Protein AF-R0GR02-F1 (afdb_monomer)

Radius of gyration: 16.18 Å; Cα contacts (8 Å, |Δi|>4): 47; chains: 1; bounding box: 31×31×40 Å

Structure (mmCIF, N/CA/C/O backbone):
data_AF-R0GR02-F1
#
_entry.id   AF-R0GR02-F1
#
loop_
_atom_site.group_PDB
_atom_site.id
_atom_site.type_symbol
_atom_site.label_atom_id
_atom_site.label_alt_id
_atom_site.label_comp_id
_atom_site.label_asym_id
_atom_site.label_entity_id
_atom_site.label_seq_id
_atom_site.pdbx_PDB_ins_code
_atom_site.Cartn_x
_atom_site.Cartn_y
_atom_site.Cartn_z
_atom_site.occupancy
_atom_site.B_iso_or_equiv
_atom_site.auth_seq_id
_atom_site.auth_comp_id
_atom_site.auth_asym_id
_atom_site.auth_atom_id
_atom_site.pdbx_PDB_model_num
ATOM 1 N N . MET A 1 1 ? -4.692 13.742 -24.810 1.00 36.34 1 MET A N 1
ATOM 2 C CA . MET A 1 1 ? -4.655 12.320 -25.220 1.00 36.34 1 MET A CA 1
ATOM 3 C C . MET A 1 1 ? -3.569 11.597 -24.434 1.00 36.34 1 MET A C 1
ATOM 5 O O . MET A 1 1 ? -2.392 11.825 -24.682 1.00 36.34 1 MET A O 1
ATOM 9 N N . GLY A 1 2 ? -3.936 10.798 -23.430 1.00 51.72 2 GLY A N 1
ATOM 10 C CA . GLY A 1 2 ? -2.972 9.969 -22.702 1.00 51.72 2 GLY A CA 1
ATOM 11 C C . GLY A 1 2 ? -2.574 8.765 -23.553 1.00 51.72 2 GLY A C 1
ATOM 12 O O . GLY A 1 2 ? -3.439 8.086 -24.099 1.00 51.72 2 GLY A O 1
ATOM 13 N N . ARG A 1 3 ? -1.274 8.499 -23.700 1.00 54.47 3 ARG A N 1
ATOM 14 C CA . ARG A 1 3 ? -0.772 7.321 -24.421 1.00 54.47 3 ARG A CA 1
ATOM 15 C C . ARG A 1 3 ? -1.266 6.052 -23.716 1.00 54.47 3 ARG A C 1
ATOM 17 O O . ARG A 1 3 ? -0.772 5.745 -22.632 1.00 54.47 3 ARG A O 1
ATOM 24 N N . LYS A 1 4 ? -2.199 5.311 -24.328 1.00 50.66 4 LYS A N 1
ATOM 25 C CA . LYS A 1 4 ? -2.611 3.974 -23.871 1.00 50.66 4 LYS A CA 1
ATOM 26 C C . LYS A 1 4 ? -1.399 3.049 -24.014 1.00 50.66 4 LYS A C 1
ATOM 28 O O . LYS A 1 4 ? -1.046 2.641 -25.116 1.00 50.66 4 LYS A O 1
ATOM 33 N N . ARG A 1 5 ? -0.679 2.806 -22.918 1.00 60.72 5 ARG A N 1
ATOM 34 C CA . ARG A 1 5 ? 0.389 1.802 -22.887 1.00 60.72 5 ARG A CA 1
ATOM 35 C C . ARG A 1 5 ? -0.274 0.471 -22.576 1.00 60.72 5 ARG A C 1
ATOM 37 O O . ARG A 1 5 ? -0.773 0.300 -21.470 1.00 60.72 5 ARG A O 1
ATOM 44 N N . SER A 1 6 ? -0.289 -0.431 -23.551 1.00 57.00 6 SER A N 1
ATOM 45 C CA . SER A 1 6 ? -0.547 -1.840 -23.273 1.00 57.00 6 SER A CA 1
ATOM 46 C C . SER A 1 6 ? 0.571 -2.327 -22.351 1.00 57.00 6 SER A C 1
ATOM 48 O O . SER A 1 6 ? 1.748 -2.257 -22.711 1.00 57.00 6 SER A O 1
ATOM 50 N N . LEU A 1 7 ? 0.218 -2.679 -21.118 1.00 63.62 7 LEU A N 1
ATOM 51 C CA . LEU A 1 7 ? 1.122 -3.307 -20.168 1.00 63.62 7 LEU A CA 1
ATOM 52 C C . LEU A 1 7 ? 0.763 -4.784 -20.175 1.00 63.62 7 LEU A C 1
ATOM 54 O O . LEU A 1 7 ? -0.288 -5.159 -19.670 1.00 63.62 7 LEU A O 1
ATOM 58 N N . THR A 1 8 ? 1.622 -5.610 -20.756 1.00 69.81 8 THR A N 1
ATOM 59 C CA . THR A 1 8 ? 1.534 -7.053 -20.548 1.00 69.81 8 THR A CA 1
ATOM 60 C C . THR A 1 8 ? 1.867 -7.322 -19.084 1.00 69.81 8 THR A C 1
ATOM 62 O O . THR A 1 8 ? 2.936 -6.920 -18.616 1.00 69.81 8 THR A O 1
ATOM 65 N N . LEU A 1 9 ? 0.953 -7.961 -18.353 1.00 75.19 9 LEU A N 1
ATOM 66 C CA . LEU A 1 9 ? 1.206 -8.413 -16.990 1.00 75.19 9 LEU A CA 1
ATOM 67 C C . LEU A 1 9 ? 2.040 -9.696 -17.064 1.00 75.19 9 LEU A C 1
ATOM 69 O O . LEU A 1 9 ? 1.527 -10.803 -17.044 1.00 75.19 9 LE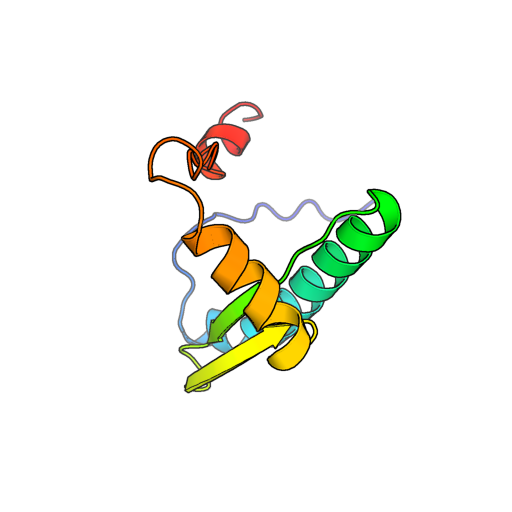U A O 1
ATOM 73 N N . ASN A 1 10 ? 3.346 -9.535 -17.252 1.00 83.19 10 ASN A N 1
ATOM 74 C CA . ASN A 1 10 ? 4.307 -10.628 -17.256 1.00 83.19 10 ASN A CA 1
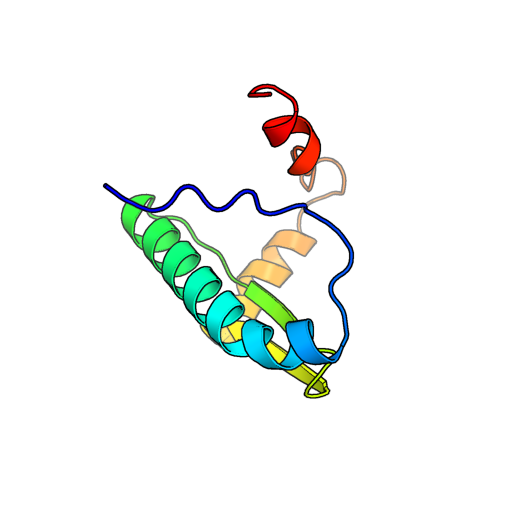ATOM 75 C C . ASN A 1 10 ? 5.394 -10.394 -16.205 1.00 83.19 10 ASN A C 1
ATOM 77 O O . ASN A 1 10 ? 5.559 -9.294 -15.666 1.00 83.19 10 ASN A O 1
ATOM 81 N N . TRP A 1 11 ? 6.155 -11.446 -15.908 1.00 84.50 11 TRP A N 1
ATOM 82 C CA . TRP A 1 11 ? 7.309 -11.323 -15.030 1.00 84.50 11 TRP A CA 1
ATOM 83 C C . TRP A 1 11 ? 8.345 -10.367 -15.640 1.00 84.50 11 TRP A C 1
ATOM 85 O O . TRP A 1 11 ? 8.946 -10.642 -16.680 1.00 84.50 11 TRP A O 1
ATOM 95 N N . ALA A 1 12 ? 8.562 -9.226 -14.984 1.00 86.31 12 ALA A N 1
ATOM 96 C CA . ALA A 1 12 ? 9.492 -8.213 -15.459 1.00 86.31 12 ALA A CA 1
ATOM 97 C C . ALA A 1 12 ? 10.960 -8.619 -15.232 1.00 86.31 12 ALA A C 1
ATOM 99 O O . ALA A 1 12 ? 11.330 -9.223 -14.221 1.00 86.31 12 ALA A O 1
ATOM 100 N N . THR A 1 13 ? 11.838 -8.198 -16.147 1.00 90.25 13 THR A N 1
ATOM 101 C CA . THR A 1 13 ? 13.290 -8.397 -16.009 1.00 90.25 13 THR A CA 1
ATOM 102 C C . THR A 1 13 ? 13.824 -7.718 -14.745 1.00 90.25 13 THR A C 1
ATOM 104 O O . THR A 1 13 ? 13.288 -6.701 -14.304 1.00 90.25 13 THR A O 1
ATOM 107 N N . GLN A 1 14 ? 14.915 -8.233 -14.169 1.00 89.56 14 GLN A N 1
ATOM 108 C CA . GLN A 1 14 ? 15.513 -7.659 -12.954 1.00 89.56 14 GLN A CA 1
ATOM 109 C C . GLN A 1 14 ? 15.828 -6.162 -13.105 1.00 89.56 14 GLN A C 1
ATOM 111 O O . GLN A 1 14 ? 15.459 -5.358 -12.252 1.00 89.56 14 GLN A O 1
ATOM 116 N N . ARG A 1 15 ? 16.418 -5.758 -14.240 1.00 89.31 15 ARG A N 1
ATOM 117 C CA . ARG A 1 15 ? 16.690 -4.346 -14.552 1.00 89.31 15 ARG A CA 1
ATOM 118 C C . ARG A 1 15 ? 15.416 -3.497 -14.528 1.00 89.31 15 ARG A C 1
ATOM 120 O O . ARG A 1 15 ? 15.419 -2.408 -13.959 1.00 89.31 15 ARG A O 1
ATOM 127 N N . ALA A 1 16 ? 14.335 -3.982 -15.142 1.00 89.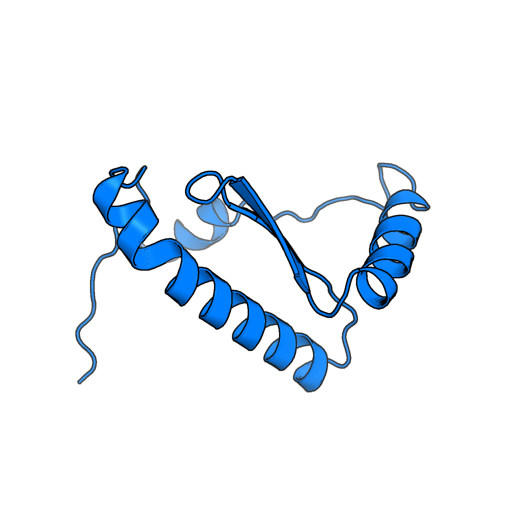31 16 ALA A N 1
ATOM 128 C CA . ALA A 1 16 ? 13.062 -3.272 -15.152 1.00 89.31 16 ALA A CA 1
ATOM 129 C C . ALA A 1 16 ? 12.435 -3.215 -13.751 1.00 89.31 16 ALA A C 1
ATOM 131 O O . ALA A 1 16 ? 11.920 -2.165 -13.373 1.00 89.31 16 ALA A O 1
ATOM 132 N N . ARG A 1 17 ? 12.508 -4.296 -12.964 1.00 89.31 17 ARG A N 1
ATOM 133 C CA . ARG A 1 17 ? 12.006 -4.329 -11.582 1.00 89.31 17 ARG A CA 1
ATOM 134 C C . ARG A 1 17 ? 12.717 -3.290 -10.715 1.00 89.31 17 ARG A C 1
ATOM 136 O O . ARG A 1 17 ? 12.042 -2.397 -10.211 1.00 89.31 17 ARG A O 1
ATOM 143 N N . ARG A 1 18 ? 14.055 -3.291 -10.686 1.00 89.06 18 ARG A N 1
ATOM 144 C CA . ARG A 1 18 ? 14.871 -2.291 -9.960 1.00 89.06 18 ARG A CA 1
ATOM 145 C C . ARG A 1 18 ? 14.528 -0.854 -10.332 1.00 89.06 18 ARG A C 1
ATOM 147 O O . ARG A 1 18 ? 14.364 -0.004 -9.466 1.00 89.06 18 ARG A O 1
ATOM 154 N N . ALA A 1 19 ? 14.386 -0.585 -11.629 1.00 89.44 19 ALA A N 1
ATOM 155 C CA . ALA A 1 19 ? 14.109 0.762 -12.116 1.00 89.44 19 ALA A CA 1
ATOM 156 C C . ALA A 1 19 ? 12.705 1.269 -11.745 1.00 89.44 19 ALA A C 1
ATOM 158 O O . ALA A 1 19 ? 12.489 2.477 -11.692 1.00 89.44 19 ALA A O 1
ATOM 159 N N . ASN A 1 20 ? 11.737 0.371 -11.529 1.00 89.25 20 ASN A N 1
ATOM 160 C CA . ASN A 1 20 ? 10.333 0.747 -11.370 1.00 89.25 20 ASN A CA 1
ATOM 161 C C . ASN A 1 20 ? 9.773 0.529 -9.960 1.00 89.25 20 ASN A C 1
ATOM 163 O O . ASN A 1 20 ? 8.771 1.169 -9.640 1.00 89.25 20 ASN A O 1
ATOM 167 N N . ILE A 1 21 ? 10.355 -0.354 -9.138 1.00 90.25 21 ILE A N 1
ATOM 168 C CA . ILE A 1 21 ? 9.755 -0.783 -7.864 1.00 90.25 21 ILE A CA 1
ATOM 169 C C . ILE A 1 21 ? 9.510 0.399 -6.922 1.00 90.25 21 ILE A C 1
ATOM 171 O O . ILE A 1 21 ? 8.373 0.605 -6.507 1.00 90.25 21 ILE A O 1
ATOM 175 N N . LYS A 1 22 ? 10.504 1.275 -6.732 1.00 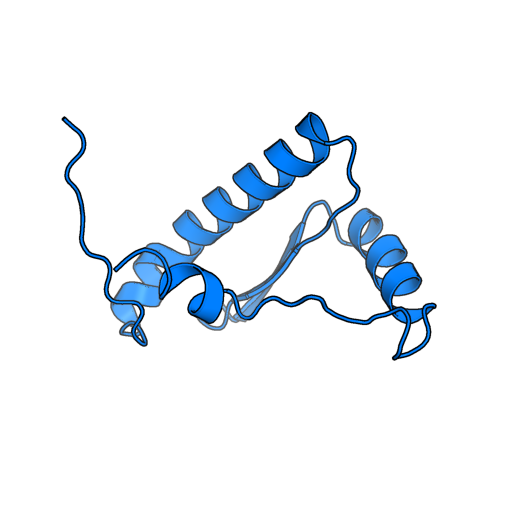90.44 22 LYS A N 1
ATOM 176 C CA . LYS A 1 22 ? 10.406 2.466 -5.866 1.00 90.44 22 LYS A CA 1
ATOM 177 C C . LYS A 1 22 ? 9.269 3.398 -6.297 1.00 90.44 22 LYS A C 1
ATOM 179 O O . LYS A 1 22 ? 8.427 3.793 -5.492 1.00 90.44 22 LYS A O 1
ATOM 184 N N . THR A 1 23 ? 9.178 3.703 -7.594 1.00 92.56 23 THR A N 1
ATOM 185 C CA . THR A 1 23 ? 8.115 4.566 -8.135 1.00 92.56 23 THR A CA 1
ATOM 186 C C . THR A 1 23 ? 6.738 3.905 -8.078 1.00 92.56 23 THR A C 1
ATOM 188 O O . THR A 1 23 ? 5.748 4.584 -7.808 1.00 92.56 23 THR A O 1
ATOM 191 N N . ARG A 1 24 ? 6.639 2.598 -8.350 1.00 92.06 24 ARG A N 1
ATOM 192 C CA . ARG A 1 24 ? 5.365 1.864 -8.296 1.00 92.06 24 ARG A CA 1
ATOM 193 C C . ARG A 1 24 ? 4.861 1.731 -6.865 1.00 92.06 24 ARG A C 1
ATOM 195 O O . ARG A 1 24 ? 3.686 1.991 -6.638 1.00 92.06 24 ARG A O 1
ATOM 202 N N . LEU A 1 25 ? 5.745 1.419 -5.923 1.00 93.38 25 LEU A N 1
ATOM 203 C CA . LEU A 1 25 ? 5.426 1.305 -4.506 1.00 93.38 25 LEU A CA 1
ATOM 204 C C . LEU A 1 25 ? 4.964 2.643 -3.921 1.00 93.38 25 LEU A C 1
ATOM 206 O O . LEU A 1 25 ? 3.910 2.699 -3.301 1.00 93.38 25 LEU A O 1
ATOM 210 N N . SER A 1 26 ? 5.668 3.742 -4.213 1.00 94.25 26 SER A N 1
ATOM 211 C CA . SER A 1 26 ? 5.241 5.086 -3.794 1.00 94.25 26 SER A CA 1
ATOM 212 C C . SER A 1 26 ? 3.850 5.452 -4.333 1.00 94.25 26 SER A C 1
ATOM 214 O O . SER A 1 26 ? 3.011 5.980 -3.603 1.00 94.25 26 SER A O 1
ATOM 216 N N . LYS A 1 27 ? 3.562 5.124 -5.601 1.00 96.31 27 LYS A N 1
ATOM 217 C CA . LYS A 1 27 ? 2.234 5.346 -6.196 1.00 96.31 27 LYS A CA 1
ATOM 218 C C . LYS A 1 27 ? 1.155 4.466 -5.572 1.00 96.31 27 LYS A C 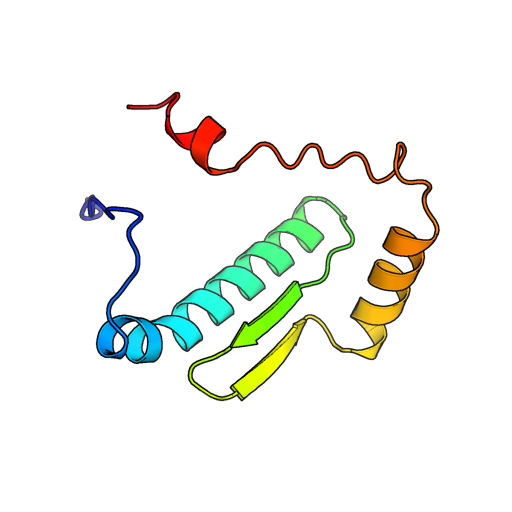1
ATOM 220 O O . LYS A 1 27 ? 0.042 4.950 -5.387 1.00 96.3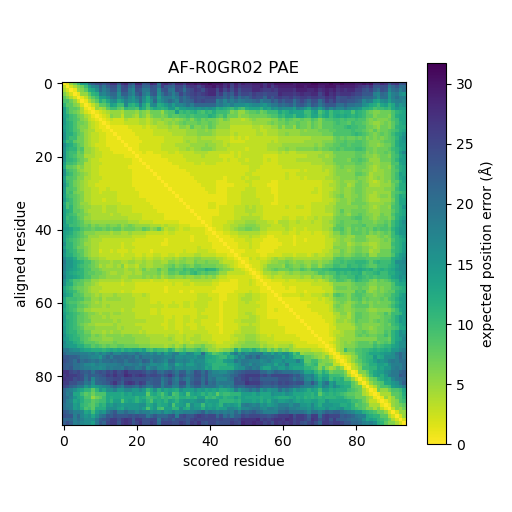1 27 LYS A O 1
ATOM 225 N N . LEU A 1 28 ? 1.478 3.210 -5.268 1.00 95.56 28 LEU A N 1
ATOM 226 C CA . LEU A 1 28 ? 0.569 2.284 -4.602 1.00 95.56 28 LEU A CA 1
ATOM 227 C C . LEU A 1 28 ? 0.209 2.803 -3.208 1.00 95.56 28 LEU A C 1
ATOM 229 O O . LEU A 1 28 ? -0.967 2.995 -2.933 1.00 95.56 28 LEU A O 1
ATOM 233 N N . ILE A 1 29 ? 1.211 3.151 -2.397 1.00 96.56 29 ILE A N 1
ATOM 234 C CA . ILE A 1 29 ? 1.026 3.747 -1.067 1.00 96.56 29 ILE A CA 1
ATOM 235 C C . ILE A 1 29 ? 0.147 4.997 -1.143 1.00 96.56 29 ILE A C 1
ATOM 237 O O . ILE A 1 29 ? -0.812 5.127 -0.388 1.00 96.56 29 ILE A O 1
ATOM 241 N N . LYS A 1 30 ? 0.422 5.899 -2.094 1.00 97.75 30 LYS A N 1
ATOM 242 C CA . LYS A 1 30 ? -0.395 7.102 -2.291 1.00 97.75 30 LYS A CA 1
ATOM 243 C C . LYS A 1 30 ? -1.858 6.759 -2.581 1.00 97.75 30 LYS A C 1
ATOM 245 O O . LYS A 1 30 ? -2.746 7.371 -1.999 1.00 97.75 30 LYS A O 1
ATOM 250 N N . LYS A 1 31 ? -2.111 5.796 -3.470 1.00 96.69 31 LYS A N 1
ATOM 251 C CA . LYS A 1 31 ? -3.472 5.373 -3.823 1.00 96.69 31 LYS A CA 1
ATOM 252 C C . LYS A 1 31 ? -4.187 4.707 -2.654 1.00 96.69 31 LYS A C 1
ATOM 254 O O . LYS A 1 31 ? -5.357 4.991 -2.439 1.00 96.69 31 LYS A O 1
ATOM 259 N N . THR A 1 32 ? -3.487 3.888 -1.878 1.00 96.00 32 THR A N 1
ATOM 260 C CA . THR A 1 32 ? -4.034 3.297 -0.655 1.00 96.00 32 THR A CA 1
ATOM 261 C C . THR A 1 32 ? -4.392 4.373 0.366 1.00 96.00 32 THR A C 1
ATOM 263 O O . THR A 1 32 ? -5.502 4.347 0.878 1.00 96.00 32 THR A O 1
ATOM 266 N N . ASN A 1 33 ? -3.525 5.366 0.585 1.00 96.81 33 ASN A N 1
ATOM 267 C CA . ASN A 1 33 ? -3.821 6.494 1.472 1.00 96.81 33 ASN A CA 1
ATOM 268 C C . ASN A 1 33 ? -5.022 7.331 0.990 1.00 96.81 33 ASN A C 1
ATOM 270 O O . ASN A 1 33 ? -5.858 7.755 1.780 1.00 96.81 33 ASN A O 1
ATOM 274 N N . GLU A 1 34 ? -5.133 7.575 -0.319 1.00 97.50 34 GLU A N 1
ATOM 275 C CA . GLU A 1 34 ? -6.313 8.237 -0.893 1.00 97.50 34 GLU A CA 1
ATOM 276 C C . GLU A 1 34 ? -7.590 7.430 -0.611 1.00 97.50 34 GLU A C 1
ATOM 278 O O . GLU A 1 34 ? -8.594 8.011 -0.212 1.00 97.50 34 GLU A O 1
ATOM 283 N N . LEU A 1 35 ? -7.553 6.103 -0.766 1.00 96.19 35 LEU A N 1
ATOM 284 C CA . LEU A 1 35 ? -8.700 5.235 -0.485 1.00 96.19 35 LEU A CA 1
ATOM 285 C C . LEU A 1 35 ? -9.085 5.226 0.995 1.00 96.19 35 LEU A C 1
ATOM 287 O O . LEU A 1 35 ? -10.271 5.314 1.298 1.00 96.19 35 LEU A O 1
ATOM 291 N N . THR A 1 36 ? -8.118 5.161 1.915 1.00 95.94 36 THR A N 1
ATOM 292 C CA . THR A 1 36 ? -8.416 5.209 3.356 1.00 95.94 36 THR A CA 1
ATOM 293 C C . THR A 1 36 ? -9.104 6.515 3.737 1.00 95.94 36 THR A C 1
ATOM 295 O O . THR A 1 36 ? -10.049 6.494 4.514 1.00 95.94 36 THR A O 1
ATOM 298 N N . ILE A 1 37 ? -8.693 7.637 3.134 1.00 96.00 37 ILE A N 1
ATOM 299 C CA . ILE A 1 37 ? -9.310 8.950 3.369 1.00 96.00 37 ILE A CA 1
ATOM 300 C C . ILE A 1 37 ? -10.707 9.033 2.740 1.00 96.00 37 ILE A C 1
ATOM 302 O O . ILE A 1 37 ? -11.650 9.468 3.390 1.00 96.00 37 ILE A O 1
ATOM 306 N N . LEU A 1 38 ? -10.855 8.644 1.469 1.00 98.00 38 LEU A N 1
ATOM 307 C CA . LEU A 1 38 ? -12.111 8.808 0.726 1.00 98.00 38 LEU A CA 1
ATOM 308 C C . LEU A 1 38 ? -13.219 7.865 1.199 1.00 98.00 38 LEU A C 1
ATOM 310 O O . LEU A 1 38 ? -14.395 8.203 1.083 1.00 98.00 38 LEU A O 1
ATOM 314 N N . CYS A 1 39 ? -12.850 6.682 1.683 1.00 96.31 39 CYS A N 1
ATOM 315 C CA . CYS A 1 39 ? -13.793 5.652 2.104 1.00 96.31 39 CYS A CA 1
ATOM 316 C C . CYS A 1 39 ? -13.904 5.519 3.628 1.00 96.31 39 CYS A C 1
ATOM 318 O O . CYS A 1 39 ? -14.587 4.604 4.078 1.00 96.31 39 CYS A O 1
ATOM 320 N N . ASP A 1 40 ? -13.222 6.376 4.399 1.00 93.88 40 ASP A N 1
ATOM 321 C CA . ASP A 1 40 ? -13.114 6.277 5.865 1.00 93.88 40 ASP A CA 1
ATOM 322 C C . ASP A 1 40 ? -12.716 4.859 6.333 1.00 93.88 40 ASP A C 1
ATOM 324 O O . ASP A 1 40 ? -13.241 4.280 7.284 1.00 93.88 40 ASP A O 1
ATOM 328 N N . GLY A 1 41 ? -11.809 4.244 5.569 1.00 90.19 41 GLY A N 1
ATOM 329 C CA . GLY A 1 41 ? -11.377 2.863 5.747 1.00 90.19 41 GLY A CA 1
ATOM 330 C C . GLY A 1 41 ? -10.044 2.771 6.482 1.00 90.19 41 GLY A C 1
ATOM 331 O O . GLY A 1 41 ? -9.181 3.637 6.345 1.00 90.19 41 GLY A O 1
ATOM 332 N N . ARG A 1 42 ? -9.826 1.669 7.206 1.00 92.06 42 ARG A N 1
ATOM 333 C CA . ARG A 1 42 ? -8.517 1.336 7.789 1.00 92.06 42 ARG A CA 1
ATOM 334 C C . ARG A 1 42 ? -7.798 0.321 6.911 1.00 92.06 42 ARG A C 1
ATOM 336 O O . ARG A 1 42 ? -8.343 -0.743 6.632 1.00 92.06 42 ARG A O 1
ATOM 343 N N . ALA A 1 43 ? -6.578 0.641 6.496 1.00 93.56 43 ALA A N 1
ATOM 344 C CA . ALA A 1 43 ? -5.738 -0.249 5.705 1.00 93.56 43 ALA A CA 1
ATOM 345 C C . ALA A 1 43 ? -4.259 -0.043 6.040 1.00 93.56 43 ALA A C 1
ATOM 347 O O . ALA A 1 43 ? -3.854 1.025 6.493 1.00 93.56 43 ALA A O 1
ATOM 348 N N . CYS A 1 44 ? -3.451 -1.059 5.759 1.00 95.62 44 CYS A N 1
ATOM 349 C CA . CYS A 1 44 ? -1.996 -0.987 5.796 1.00 95.62 44 CYS A CA 1
ATOM 350 C C . CYS A 1 44 ? -1.402 -1.746 4.606 1.00 95.62 44 CYS A C 1
ATOM 352 O O . CYS A 1 44 ? -2.066 -2.583 3.993 1.00 95.62 44 CYS A O 1
ATOM 354 N N . LEU A 1 45 ? -0.140 -1.464 4.289 1.00 95.50 45 LEU A N 1
ATOM 355 C CA . LEU A 1 45 ? 0.626 -2.199 3.283 1.00 95.50 45 LEU A CA 1
ATOM 356 C C . LEU A 1 45 ? 1.910 -2.740 3.901 1.00 95.50 45 LEU A C 1
ATOM 358 O O . LEU A 1 45 ? 2.609 -2.020 4.612 1.00 95.50 45 LEU A O 1
ATOM 362 N N . MET A 1 46 ? 2.238 -3.987 3.566 1.00 94.56 46 MET A N 1
ATOM 363 C CA . MET A 1 46 ? 3.517 -4.625 3.875 1.00 94.56 46 MET A CA 1
ATOM 364 C C . MET A 1 46 ? 4.079 -5.202 2.576 1.00 94.56 46 MET A C 1
ATOM 366 O O . MET A 1 46 ? 3.478 -6.092 1.978 1.00 94.56 46 MET A O 1
ATOM 370 N N . VAL A 1 47 ? 5.205 -4.668 2.107 1.00 92.88 47 VAL A N 1
ATOM 371 C CA . VAL A 1 47 ? 5.823 -5.067 0.837 1.00 92.88 47 VAL A CA 1
ATOM 372 C C . VAL A 1 47 ? 7.268 -5.458 1.085 1.00 92.88 47 VAL A C 1
ATOM 374 O O . VAL A 1 47 ? 8.067 -4.629 1.507 1.00 92.88 47 VAL A O 1
ATOM 377 N N . ASN A 1 48 ? 7.606 -6.714 0.796 1.00 91.62 48 ASN A N 1
ATOM 378 C CA . ASN A 1 48 ? 8.991 -7.167 0.781 1.00 91.62 48 ASN A CA 1
ATOM 379 C C . ASN A 1 48 ? 9.611 -6.880 -0.596 1.00 91.62 48 ASN A C 1
ATOM 381 O O . ASN A 1 48 ? 9.321 -7.576 -1.576 1.00 91.62 48 ASN A O 1
ATOM 385 N N . ASP A 1 49 ? 10.434 -5.838 -0.673 1.00 86.62 49 ASP A N 1
ATOM 386 C CA . ASP A 1 49 ? 11.195 -5.504 -1.868 1.00 86.62 49 ASP A CA 1
ATOM 387 C C . ASP A 1 49 ? 12.428 -6.40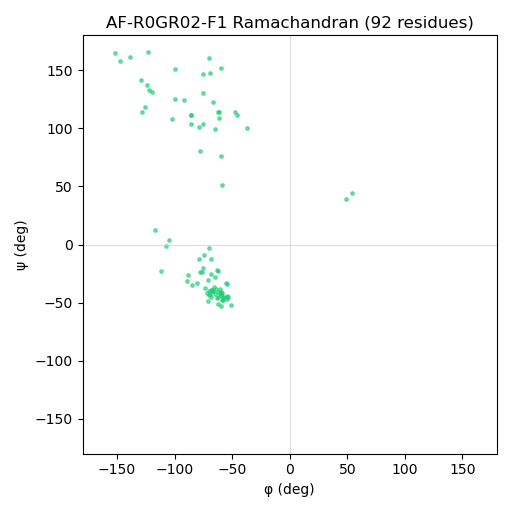6 -1.977 1.00 86.62 49 ASP A C 1
ATOM 389 O O . ASP A 1 49 ? 13.455 -6.177 -1.344 1.00 86.62 49 ASP A O 1
ATOM 393 N N . ARG A 1 50 ? 12.334 -7.421 -2.840 1.00 84.06 50 ARG A N 1
ATOM 394 C CA . ARG A 1 50 ? 13.429 -8.364 -3.110 1.00 84.06 50 ARG A CA 1
ATOM 395 C C . ARG A 1 50 ? 14.622 -7.740 -3.841 1.00 84.06 50 ARG A C 1
ATOM 397 O O . ARG A 1 50 ? 15.645 -8.403 -3.974 1.00 84.06 50 ARG A O 1
ATOM 404 N N . GLU A 1 51 ? 14.492 -6.532 -4.392 1.00 85.81 51 GLU A N 1
ATOM 405 C CA . GLU A 1 51 ? 15.598 -5.876 -5.094 1.00 85.81 51 GLU A CA 1
ATOM 406 C C . GLU A 1 51 ? 16.537 -5.122 -4.152 1.00 85.81 51 GLU A C 1
ATOM 408 O O . GLU A 1 51 ? 17.741 -5.103 -4.412 1.00 85.81 51 GLU A O 1
ATOM 413 N N . ASP A 1 52 ? 15.995 -4.533 -3.085 1.00 82.50 52 ASP A N 1
ATOM 414 C CA . ASP A 1 52 ? 16.746 -3.810 -2.051 1.00 82.50 52 ASP A CA 1
ATOM 415 C C . ASP A 1 52 ? 16.813 -4.591 -0.708 1.00 82.50 52 ASP A C 1
ATOM 417 O O . ASP A 1 52 ? 17.461 -4.123 0.222 1.00 82.50 52 ASP A O 1
ATOM 421 N N . ASP A 1 53 ? 16.187 -5.776 -0.613 1.00 84.94 53 ASP A N 1
ATOM 422 C CA . ASP A 1 53 ? 16.036 -6.606 0.604 1.00 84.94 53 ASP A CA 1
ATOM 423 C C . ASP A 1 53 ? 15.421 -5.827 1.781 1.00 84.94 53 ASP A C 1
ATOM 425 O O . ASP A 1 53 ? 15.891 -5.855 2.919 1.00 84.94 53 ASP A O 1
ATOM 429 N N . GLN A 1 54 ? 14.370 -5.057 1.482 1.00 89.50 54 GLN A N 1
ATOM 430 C CA . GLN A 1 54 ? 13.716 -4.174 2.445 1.00 89.50 54 GLN A CA 1
ATOM 431 C C . GLN A 1 54 ? 12.235 -4.489 2.601 1.00 89.50 54 GLN A C 1
ATOM 433 O O . GLN A 1 54 ? 11.485 -4.569 1.628 1.00 89.50 54 GLN A O 1
ATOM 438 N N . LEU A 1 55 ? 11.792 -4.571 3.856 1.00 92.44 55 LEU A N 1
ATOM 439 C CA . LEU A 1 55 ? 10.377 -4.576 4.193 1.00 92.44 55 LEU A CA 1
ATOM 440 C C . LEU A 1 55 ? 9.876 -3.135 4.307 1.00 92.44 55 LEU A C 1
ATOM 442 O O . LEU A 1 55 ? 10.225 -2.411 5.237 1.00 92.44 55 LEU A O 1
ATOM 446 N N . VAL A 1 56 ? 9.024 -2.732 3.372 1.00 93.81 56 VAL A N 1
ATOM 447 C CA . VAL A 1 56 ? 8.320 -1.453 3.426 1.00 93.81 56 VAL A CA 1
ATOM 448 C C . VAL A 1 56 ? 6.983 -1.655 4.120 1.00 93.81 56 VAL A C 1
ATOM 450 O O . VAL A 1 56 ? 6.173 -2.478 3.691 1.00 93.81 56 VAL A O 1
ATOM 453 N N . VAL A 1 57 ? 6.750 -0.875 5.174 1.00 96.38 57 VAL A N 1
ATOM 454 C CA . VAL A 1 57 ? 5.499 -0.864 5.936 1.00 96.38 57 VAL A CA 1
ATOM 455 C C . VAL A 1 57 ? 4.886 0.529 5.864 1.00 96.38 57 VAL A C 1
ATOM 457 O O . VAL A 1 57 ? 5.575 1.524 6.082 1.00 96.38 57 VAL A O 1
ATOM 460 N N . TRP A 1 58 ? 3.594 0.599 5.552 1.00 96.62 58 TRP A N 1
ATOM 461 C CA . TRP A 1 58 ? 2.802 1.829 5.569 1.00 96.62 58 TRP A CA 1
ATOM 462 C C . TRP A 1 58 ? 1.510 1.604 6.373 1.00 96.62 58 TRP A C 1
ATOM 464 O O . TRP A 1 58 ? 0.916 0.530 6.220 1.00 96.62 58 TRP A O 1
ATOM 474 N N . PRO A 1 59 ? 1.032 2.583 7.169 1.00 94.88 59 PRO A N 1
ATOM 475 C CA . PRO A 1 59 ? 1.591 3.932 7.381 1.00 94.88 59 PRO A CA 1
ATOM 476 C C . PRO A 1 59 ? 2.876 3.954 8.208 1.00 94.88 59 PRO A C 1
ATOM 478 O O . PRO A 1 59 ? 3.847 4.615 7.848 1.00 94.88 59 PRO A O 1
ATOM 481 N N . SER A 1 60 ? 2.896 3.150 9.262 1.00 96.25 60 SER A N 1
ATOM 482 C CA . SER A 1 60 ? 4.037 2.882 10.127 1.00 96.25 60 SER A CA 1
ATOM 483 C C . SER A 1 60 ? 3.875 1.480 10.710 1.00 96.25 60 SER A C 1
ATOM 485 O O . SER A 1 60 ? 2.783 0.908 10.670 1.00 96.25 60 SER A O 1
ATOM 487 N N . THR A 1 61 ? 4.940 0.907 11.269 1.00 95.81 61 THR A N 1
ATOM 488 C CA . THR A 1 61 ? 4.844 -0.403 11.929 1.00 95.81 61 THR A CA 1
ATOM 489 C C . THR A 1 61 ? 3.852 -0.375 13.092 1.00 95.81 61 THR A C 1
ATOM 491 O O . THR A 1 61 ? 3.058 -1.302 13.216 1.00 95.81 61 THR A O 1
ATOM 494 N N . GLN A 1 62 ? 3.841 0.696 13.898 1.00 96.75 62 GLN A N 1
ATOM 495 C CA . GLN A 1 62 ? 2.925 0.806 15.038 1.00 96.75 62 GLN A CA 1
ATOM 496 C C . GLN A 1 62 ? 1.457 0.893 14.607 1.00 96.75 62 GLN A C 1
ATOM 498 O O . GLN A 1 62 ? 0.597 0.333 15.275 1.00 96.75 62 GLN A O 1
ATOM 503 N N . GLU A 1 63 ? 1.163 1.574 13.497 1.00 94.88 63 GLU A N 1
ATOM 504 C CA . GLU A 1 63 ? -0.211 1.706 12.994 1.00 94.88 63 GLU A CA 1
ATOM 505 C C . GLU A 1 63 ? -0.678 0.471 12.216 1.00 94.88 63 GLU A C 1
ATOM 507 O O . GLU A 1 63 ? -1.855 0.118 12.262 1.00 94.88 63 GLU A O 1
ATOM 512 N N . ALA A 1 64 ? 0.233 -0.210 11.516 1.00 96.00 64 ALA A N 1
ATOM 513 C CA . ALA A 1 64 ? -0.086 -1.420 10.764 1.00 96.00 64 ALA A CA 1
ATOM 514 C C . ALA A 1 64 ? -0.309 -2.633 11.679 1.00 96.00 64 ALA A C 1
ATOM 516 O O . ALA A 1 64 ? -1.196 -3.444 11.418 1.00 96.00 64 ALA A O 1
ATOM 517 N N . GLN A 1 65 ? 0.465 -2.753 12.760 1.00 95.75 65 GLN A N 1
ATOM 518 C CA . GLN A 1 65 ? 0.408 -3.890 13.679 1.00 95.75 65 GLN A CA 1
ATOM 519 C C . GLN A 1 65 ? -1.010 -4.222 14.192 1.00 95.75 65 GLN A C 1
ATOM 521 O O . GLN A 1 65 ? -1.425 -5.365 14.001 1.00 95.75 65 GLN A O 1
ATOM 526 N N . PRO A 1 66 ? -1.805 -3.287 14.753 1.00 95.12 66 PRO A N 1
ATOM 527 C CA . PRO A 1 66 ? -3.147 -3.612 15.239 1.00 95.12 66 PRO A CA 1
ATOM 528 C C . PRO A 1 66 ? -4.110 -4.028 14.117 1.00 95.12 66 PRO A C 1
ATOM 530 O O . PRO A 1 66 ? -5.035 -4.799 14.360 1.00 95.12 66 PRO A O 1
ATOM 533 N N . LEU A 1 67 ? -3.913 -3.552 12.880 1.00 93.50 67 LEU A N 1
ATOM 534 C CA . LEU A 1 67 ? -4.723 -3.977 11.730 1.00 93.50 67 LEU A CA 1
ATOM 535 C C . LEU A 1 67 ? -4.416 -5.421 11.340 1.00 93.50 67 LEU A C 1
ATOM 537 O O . LEU A 1 67 ? -5.327 -6.187 11.032 1.00 93.50 67 LEU A O 1
ATOM 541 N N . VAL A 1 68 ? -3.138 -5.790 11.393 1.00 92.44 68 VAL A N 1
ATOM 542 C CA . VAL A 1 68 ? -2.669 -7.152 11.142 1.00 92.44 68 VAL A CA 1
ATOM 543 C C . VAL A 1 68 ? -3.133 -8.097 12.253 1.00 92.44 68 VAL A C 1
ATOM 545 O O . VAL A 1 68 ? -3.663 -9.164 11.963 1.00 92.44 68 VAL A O 1
ATOM 548 N N . GLU A 1 69 ? -3.007 -7.702 13.520 1.00 93.38 69 GLU A N 1
ATOM 549 C CA . GLU A 1 69 ? -3.514 -8.471 14.664 1.00 93.38 69 GLU A CA 1
ATOM 550 C C . GLU A 1 69 ? -5.029 -8.680 14.574 1.00 93.38 69 GLU A C 1
ATOM 552 O O . GLU A 1 69 ? -5.507 -9.797 14.758 1.00 93.38 69 GLU A O 1
ATOM 557 N N . ASN A 1 70 ? -5.778 -7.635 14.212 1.00 90.56 70 ASN A N 1
ATOM 558 C CA . ASN A 1 70 ? -7.214 -7.733 13.978 1.00 90.56 70 ASN A CA 1
ATOM 559 C C . ASN A 1 70 ? -7.544 -8.647 12.787 1.00 90.56 70 ASN A C 1
ATOM 561 O O . ASN A 1 70 ? -8.492 -9.412 12.857 1.00 90.56 70 ASN A O 1
ATOM 565 N N . LEU A 1 71 ? -6.760 -8.629 11.704 1.00 87.00 71 LEU A N 1
ATOM 566 C CA . LEU A 1 71 ? -6.935 -9.584 10.603 1.00 87.00 71 LEU A CA 1
ATOM 567 C C . LEU A 1 71 ? -6.753 -11.036 11.082 1.00 87.00 71 LEU A C 1
ATOM 569 O O . LEU A 1 71 ? -7.518 -11.922 10.701 1.00 87.00 71 LEU A O 1
ATOM 573 N N . TYR A 1 72 ? -5.755 -11.282 11.933 1.00 87.00 72 TYR A N 1
ATOM 574 C CA . TYR A 1 72 ? -5.481 -12.611 12.479 1.00 87.00 72 TYR A CA 1
ATOM 575 C C . TYR A 1 72 ? -6.410 -13.022 13.630 1.00 87.00 72 TYR A C 1
ATOM 577 O O . TYR A 1 72 ? -6.438 -14.205 13.967 1.00 87.00 72 TYR A O 1
ATOM 585 N N . SER A 1 73 ? -7.201 -12.119 14.211 1.00 87.94 73 SER A N 1
ATOM 586 C CA . SER A 1 73 ? -8.197 -12.496 15.221 1.00 87.94 73 SER A CA 1
ATOM 587 C C . SER A 1 73 ? -9.447 -13.146 14.613 1.00 87.94 73 SER A C 1
ATOM 589 O O . SER A 1 73 ? -10.100 -13.937 15.289 1.00 87.94 73 SER A O 1
ATOM 591 N N . PHE A 1 74 ? -9.749 -12.881 13.337 1.00 82.44 74 PHE A N 1
ATOM 592 C CA . PHE A 1 74 ? -10.849 -13.521 12.606 1.00 82.44 74 PHE A CA 1
ATOM 593 C C . PHE A 1 74 ? -10.577 -15.008 12.329 1.00 82.44 74 PHE A C 1
ATOM 595 O O . PHE A 1 74 ? -9.429 -15.406 12.099 1.00 82.44 74 PHE A O 1
ATOM 602 N N . THR A 1 75 ? -11.630 -15.833 12.300 1.00 76.31 75 THR A N 1
ATOM 603 C CA . THR A 1 75 ? -11.549 -17.239 11.862 1.00 76.31 75 THR A CA 1
ATOM 604 C C . THR A 1 75 ? -11.303 -17.340 10.351 1.00 76.31 75 THR A C 1
ATOM 606 O O . THR A 1 75 ? -11.559 -16.395 9.616 1.00 76.31 75 THR A O 1
ATOM 609 N N . GLU A 1 76 ? -10.821 -18.481 9.842 1.00 67.38 76 GLU A N 1
ATOM 610 C CA . GLU A 1 76 ? -10.506 -18.657 8.407 1.00 67.38 76 GLU A CA 1
ATOM 611 C C . GLU A 1 76 ? -11.685 -18.322 7.467 1.00 67.38 76 GLU A C 1
ATOM 613 O O . GLU A 1 76 ? -11.477 -17.741 6.407 1.00 67.38 76 GLU A O 1
ATOM 618 N N . HIS A 1 77 ? -12.919 -18.595 7.902 1.00 62.34 77 HIS A N 1
ATOM 619 C CA . HIS A 1 77 ? -14.153 -18.301 7.163 1.00 62.34 77 HIS A CA 1
ATOM 620 C C . HIS A 1 77 ? -14.571 -16.822 7.238 1.00 62.34 77 HIS A C 1
ATOM 622 O O . HIS A 1 77 ? -15.299 -16.341 6.381 1.00 62.34 77 HIS A O 1
ATOM 628 N N . GLU A 1 78 ? -14.139 -16.086 8.264 1.00 63.91 78 GLU A N 1
ATOM 629 C CA . GLU A 1 78 ? -14.352 -14.634 8.390 1.00 63.91 78 GLU A CA 1
ATOM 630 C C . GLU A 1 78 ? -13.231 -13.838 7.721 1.00 63.91 78 GLU A C 1
ATOM 632 O O . GLU A 1 78 ? -13.440 -12.717 7.263 1.00 63.91 78 GLU A O 1
ATOM 637 N N . ARG A 1 79 ? -12.042 -14.446 7.627 1.00 61.53 79 ARG A N 1
ATOM 638 C CA . ARG A 1 79 ? -10.940 -13.970 6.796 1.00 61.53 79 ARG A CA 1
ATOM 639 C C . ARG A 1 79 ? -11.225 -14.138 5.313 1.00 61.53 79 ARG A C 1
ATOM 641 O O . ARG A 1 79 ? -10.342 -13.717 4.568 1.00 61.53 79 ARG A O 1
ATOM 648 N N . ASP A 1 80 ? -12.370 -14.742 4.927 1.00 55.59 80 ASP A N 1
ATOM 649 C CA . ASP A 1 80 ? -12.768 -15.046 3.547 1.00 55.59 80 ASP A CA 1
ATOM 650 C C . ASP A 1 80 ? -12.297 -13.909 2.661 1.00 55.59 80 ASP A C 1
ATOM 652 O O . ASP A 1 80 ? -12.877 -12.810 2.638 1.00 55.59 80 ASP A O 1
ATOM 656 N N . PRO A 1 81 ? -11.169 -14.129 1.978 1.00 54.66 81 PRO A N 1
ATOM 657 C CA . PRO A 1 81 ? -10.767 -13.187 1.012 1.00 54.66 81 PRO A CA 1
ATOM 658 C C . PRO A 1 81 ? -11.739 -13.506 -0.117 1.00 54.66 81 PRO A C 1
ATOM 660 O O . PRO A 1 81 ? -11.455 -14.317 -0.9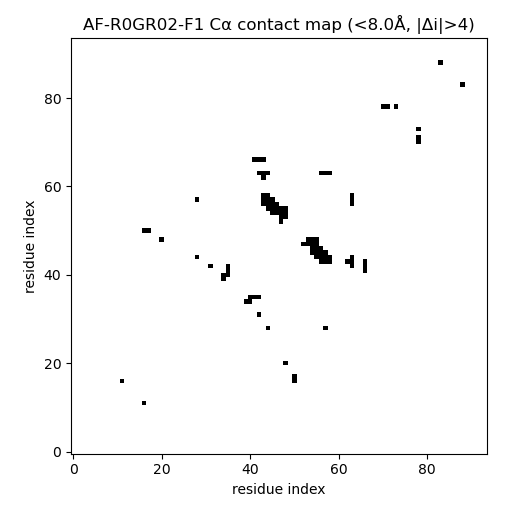96 1.00 54.66 81 PRO A O 1
ATOM 663 N N . LYS A 1 82 ? -12.741 -12.648 -0.262 1.00 51.91 82 LYS A N 1
ATOM 664 C CA . LYS A 1 82 ? -12.954 -12.063 -1.581 1.00 51.91 82 LYS A CA 1
ATOM 665 C C . LYS A 1 82 ? -11.678 -11.311 -2.009 1.00 51.91 82 LYS A C 1
ATOM 667 O O . LYS A 1 82 ? -11.742 -10.166 -2.441 1.00 51.91 82 LYS A O 1
ATOM 672 N N . ALA A 1 83 ? -10.503 -11.947 -1.945 1.00 51.72 83 ALA A N 1
ATOM 673 C CA . ALA A 1 83 ? -9.500 -11.866 -2.973 1.00 51.72 83 ALA A CA 1
ATOM 674 C C . ALA A 1 83 ? -10.209 -12.411 -4.204 1.00 51.72 83 ALA A C 1
ATOM 676 O O . ALA A 1 83 ? -10.041 -13.557 -4.609 1.00 51.72 83 ALA A O 1
ATOM 677 N N . ALA A 1 84 ? -11.067 -11.560 -4.770 1.00 55.66 84 ALA A N 1
ATOM 678 C CA . ALA A 1 84 ? -11.248 -11.549 -6.191 1.00 55.66 84 ALA A CA 1
ATOM 679 C C . ALA A 1 84 ? -9.827 -11.592 -6.726 1.00 55.66 84 ALA A C 1
ATOM 681 O O . ALA A 1 84 ? -9.039 -10.679 -6.456 1.00 55.66 84 ALA A O 1
ATOM 682 N N . ASP A 1 85 ? -9.483 -12.718 -7.340 1.00 65.25 85 ASP A N 1
ATOM 683 C CA . ASP A 1 85 ? -8.264 -12.813 -8.100 1.00 65.25 85 ASP A CA 1
ATOM 684 C C . ASP A 1 85 ? -8.234 -11.558 -8.988 1.00 65.25 85 ASP A C 1
ATOM 686 O O . ASP A 1 85 ? -9.162 -11.332 -9.780 1.00 65.25 85 ASP A O 1
ATOM 690 N N . PRO A 1 86 ? -7.279 -10.639 -8.763 1.00 64.06 86 PRO A N 1
ATOM 691 C CA . PRO A 1 86 ? -7.313 -9.359 -9.443 1.00 64.06 86 PRO A CA 1
ATOM 692 C C . PRO A 1 86 ? -7.180 -9.554 -10.956 1.00 64.06 86 PRO A C 1
ATOM 694 O O . PRO A 1 86 ? -7.623 -8.688 -11.704 1.00 64.06 86 PRO A O 1
ATOM 697 N N . GLU A 1 87 ? -6.631 -10.688 -11.406 1.00 65.19 87 GLU A N 1
ATOM 698 C CA . GLU A 1 87 ? -6.544 -11.075 -12.813 1.00 65.19 87 GLU A CA 1
ATOM 699 C C . GLU A 1 87 ? -7.919 -11.439 -13.404 1.00 65.19 87 GLU A C 1
ATOM 701 O O . GLU A 1 87 ? -8.289 -10.895 -14.446 1.00 65.19 87 GLU A O 1
ATOM 706 N N . SER A 1 88 ? -8.750 -12.196 -12.683 1.00 64.06 88 SER A N 1
ATOM 707 C CA . SER A 1 88 ? -10.141 -12.512 -13.044 1.00 64.06 88 SER A CA 1
ATOM 708 C C . SER A 1 88 ? -10.992 -11.256 -13.288 1.00 64.06 88 SER A C 1
ATOM 710 O O . SER A 1 88 ? -11.848 -11.229 -14.176 1.00 64.06 88 SER A O 1
ATOM 712 N N . SER A 1 89 ? -10.711 -10.164 -12.568 1.00 60.19 89 SER A N 1
ATOM 713 C CA . SER A 1 89 ? -11.392 -8.876 -12.776 1.00 60.19 89 SER A CA 1
ATOM 714 C C . SER A 1 89 ? -10.932 -8.126 -14.038 1.00 60.19 89 SER A C 1
ATOM 716 O O . SER A 1 89 ? -11.649 -7.247 -14.518 1.00 60.19 89 SER A O 1
ATOM 718 N N . ILE A 1 90 ? -9.754 -8.444 -14.587 1.00 65.56 90 ILE A N 1
ATOM 719 C CA . ILE A 1 90 ? -9.211 -7.818 -15.805 1.00 65.56 90 ILE A CA 1
ATOM 720 C C . ILE A 1 90 ? -9.654 -8.568 -17.070 1.00 65.56 90 ILE A C 1
ATOM 722 O O . ILE A 1 90 ? -9.889 -7.923 -18.096 1.00 65.56 90 ILE A O 1
ATOM 726 N N . GLU A 1 91 ? -9.852 -9.889 -17.005 1.00 56.25 91 GLU A N 1
ATOM 727 C CA . GLU A 1 91 ? -10.314 -10.690 -18.155 1.00 56.25 91 GLU A CA 1
ATOM 728 C C . GLU A 1 91 ? -11.706 -10.280 -18.666 1.00 56.25 91 GLU A C 1
ATOM 730 O O . GLU A 1 91 ? -12.011 -10.449 -19.841 1.00 56.25 91 GLU A O 1
ATOM 735 N N . THR A 1 92 ? -12.529 -9.650 -17.824 1.00 46.47 92 THR A N 1
ATOM 736 C CA . THR A 1 92 ? -13.893 -9.222 -18.190 1.00 46.47 92 THR A CA 1
ATOM 737 C C . THR A 1 92 ? -13.931 -7.979 -19.111 1.00 46.47 92 THR A C 1
ATOM 739 O O . THR A 1 92 ? -14.992 -7.626 -19.620 1.00 46.47 92 THR A O 1
ATOM 742 N N . ILE A 1 93 ? -12.801 -7.290 -19.349 1.00 46.97 93 ILE A N 1
ATOM 743 C CA . ILE A 1 93 ? -12.743 -6.014 -20.110 1.00 46.97 93 ILE A CA 1
ATOM 744 C C . ILE A 1 93 ? -11.908 -6.135 -21.411 1.00 46.97 93 ILE A C 1
ATOM 746 O O . ILE A 1 93 ? -11.565 -5.125 -22.032 1.00 46.97 93 ILE A O 1
ATOM 750 N N . SER A 1 94 ? -11.560 -7.353 -21.836 1.00 38.81 94 SER A N 1
ATOM 751 C CA . SER A 1 94 ? -10.798 -7.613 -23.076 1.00 38.81 94 SER A CA 1
ATOM 752 C C . SER A 1 94 ? -11.700 -8.091 -24.207 1.00 38.81 94 SER A C 1
ATOM 754 O O . SER A 1 94 ? -11.440 -7.670 -25.357 1.00 38.81 94 SER A O 1
#

Nearest PDB structures (foldseek):
  6byy-assembly1_B  TM=7.394E-01  e=2.322E-03  Homo sapiens

Sequence (94 aa):
MGRKRSLTLNWATQRARRANIKTRLSKLIKKTNELTILCDGRACLMVNDREDDQLVVWPSTQEAQPLVENLYSFTEHERDPKAADPESSIETIS

InterPro domains:
  IPR002100 Transcription factor, MADS-box [PF00319] (14-52)
  IPR002100 Transcription factor, MADS-box [PS50066] (1-47)
  IPR036879 Transcription factor, MADS-box superfamily [G3DSA:3.40.1810.10] (14-91)
  IPR036879 Transcription factor, MADS-box superfamily [SSF55455] (10-87)

Solvent-accessible surface area (backbone atoms only — not comparable to full-atom values): 6032 Å² total; per-residue (Å²): 137,82,84,84,72,88,73,80,96,62,92,70,53,70,72,57,42,65,73,38,48,68,63,51,50,55,51,48,53,52,50,52,53,50,47,27,64,75,65,77,44,90,81,61,49,78,44,78,37,82,84,79,76,40,78,47,56,34,84,34,67,80,69,27,46,63,57,52,53,54,55,66,69,46,52,77,81,72,52,56,66,84,64,62,55,70,62,68,68,51,66,80,78,115

Mean predicted aligned error: 8.5 Å

Foldseek 3Di:
DDPPDPDDPDDDDLVVCVVCVVVVVVVVLVVVVVCCVVVVDDDKDWDQRPNVRDTDIPPDPVSVVVVVVVCVVDDPVRVPPPVPVVVVVVVVPD

Secondary structure (DSSP, 8-state):
-------------HHHHHHHHHHHHHHHHHHHHHHHHHTT----EEEEETT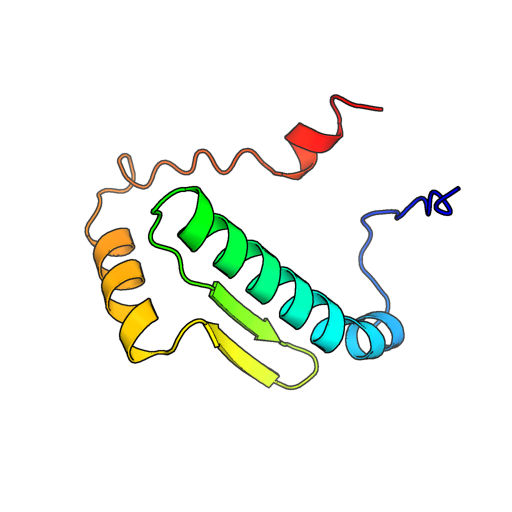TTEEEEES-HHHHHHHHHHHHHS-TTTS------TTHHHHTT-

pLDDT: mean 81.74, std 16.79, range [36.34, 98.0]

Organism: NCBI:txid81985